Protein AF-A0A6N9NSY6-F1 (afdb_monomer_lite)

Structure (mmCIF, N/CA/C/O backbone):
data_AF-A0A6N9NSY6-F1
#
_entry.id   AF-A0A6N9NSY6-F1
#
loop_
_atom_site.group_PDB
_atom_site.id
_atom_site.type_symbol
_atom_site.label_atom_id
_atom_site.label_alt_id
_atom_site.label_comp_id
_atom_site.label_asym_id
_atom_site.label_entity_id
_atom_site.label_seq_id
_atom_site.pdbx_PDB_ins_code
_atom_site.Cartn_x
_atom_site.Cartn_y
_atom_site.Cartn_z
_atom_site.occupancy
_atom_site.B_iso_or_equiv
_atom_site.auth_seq_id
_atom_site.auth_comp_id
_atom_site.auth_asym_id
_atom_site.auth_atom_id
_atom_site.pdbx_PDB_model_num
ATOM 1 N N . MET A 1 1 ? 16.764 -0.277 16.658 1.00 74.81 1 MET A N 1
ATOM 2 C CA . MET A 1 1 ? 15.514 -0.654 15.975 1.00 74.81 1 MET A CA 1
ATOM 3 C C . MET A 1 1 ? 15.639 -0.276 14.519 1.00 74.81 1 MET A C 1
ATOM 5 O O . MET A 1 1 ? 15.968 0.866 14.226 1.00 74.81 1 MET A O 1
ATOM 9 N N . SER A 1 2 ? 15.434 -1.237 13.633 1.00 95.62 2 SER A N 1
ATOM 10 C CA . SER A 1 2 ? 15.327 -1.014 12.197 1.00 95.62 2 SER A CA 1
ATOM 11 C C . SER A 1 2 ? 13.933 -0.497 11.833 1.00 95.62 2 SER A C 1
ATOM 13 O O . SER A 1 2 ? 12.960 -0.729 12.553 1.00 95.62 2 SER A O 1
ATOM 15 N N . ASN A 1 3 ? 13.817 0.150 10.673 1.00 94.56 3 ASN A N 1
ATOM 16 C CA . ASN A 1 3 ? 12.521 0.579 10.137 1.00 94.56 3 ASN A CA 1
ATOM 17 C C . ASN A 1 3 ? 11.543 -0.599 9.985 1.00 94.56 3 ASN A C 1
ATOM 19 O O . ASN A 1 3 ? 10.347 -0.438 10.209 1.00 94.56 3 ASN A O 1
ATOM 23 N N . LYS A 1 4 ? 12.056 -1.799 9.678 1.00 9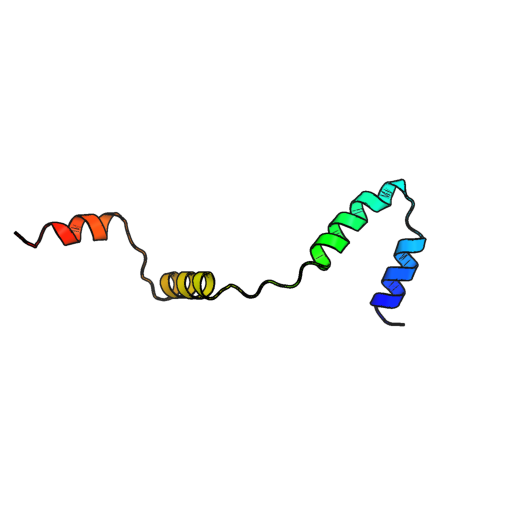2.88 4 LYS A N 1
ATOM 24 C CA . LYS A 1 4 ? 11.260 -3.028 9.582 1.00 92.88 4 LYS A CA 1
ATOM 25 C C . LYS A 1 4 ? 10.663 -3.438 10.931 1.00 92.88 4 LYS A C 1
ATOM 27 O O . LYS A 1 4 ? 9.479 -3.745 11.004 1.00 92.88 4 LYS A O 1
ATOM 32 N N . GLU A 1 5 ? 11.460 -3.411 11.997 1.00 95.81 5 GLU A N 1
ATOM 33 C CA . GLU A 1 5 ? 10.981 -3.722 13.354 1.00 95.81 5 GLU A CA 1
ATOM 34 C C . GLU A 1 5 ? 9.931 -2.713 13.835 1.00 95.81 5 GLU A C 1
ATOM 36 O O . GLU A 1 5 ? 8.955 -3.101 14.474 1.00 95.81 5 GLU A O 1
ATOM 41 N N . LEU A 1 6 ? 10.105 -1.429 13.505 1.00 95.62 6 LEU A N 1
ATOM 42 C CA . LEU A 1 6 ? 9.121 -0.391 13.813 1.00 95.62 6 LEU A CA 1
ATOM 43 C C . LEU A 1 6 ? 7.811 -0.605 13.040 1.00 95.62 6 LEU A C 1
ATOM 45 O O . LEU A 1 6 ? 6.738 -0.488 13.625 1.00 95.62 6 LEU A O 1
ATOM 49 N N . ALA A 1 7 ? 7.886 -0.945 11.750 1.00 93.56 7 ALA A N 1
ATOM 50 C CA . ALA A 1 7 ? 6.707 -1.204 10.928 1.00 93.56 7 ALA A CA 1
ATOM 51 C C . ALA A 1 7 ? 5.863 -2.363 11.482 1.00 93.56 7 ALA A C 1
ATOM 53 O O . ALA A 1 7 ? 4.652 -2.212 11.617 1.00 93.56 7 ALA A O 1
ATOM 54 N N . ILE A 1 8 ? 6.493 -3.472 11.884 1.00 94.19 8 ILE A N 1
ATOM 55 C CA . ILE A 1 8 ? 5.791 -4.622 12.483 1.00 94.19 8 ILE A CA 1
ATOM 56 C C . ILE A 1 8 ? 5.042 -4.201 13.756 1.00 94.19 8 ILE A C 1
ATOM 58 O O . ILE A 1 8 ? 3.851 -4.464 13.881 1.00 94.19 8 ILE A O 1
ATOM 62 N N . GLN A 1 9 ? 5.695 -3.454 14.653 1.00 95.62 9 GLN A N 1
ATOM 63 C CA . GLN A 1 9 ? 5.049 -2.963 15.879 1.00 95.62 9 GLN A CA 1
ATOM 64 C C . GLN A 1 9 ? 3.876 -2.011 15.616 1.00 95.62 9 GLN A C 1
ATOM 66 O O . GLN A 1 9 ? 2.981 -1.891 16.454 1.00 95.62 9 GLN A O 1
ATOM 71 N N . LEU A 1 10 ? 3.900 -1.278 14.500 1.00 94.38 10 LEU A N 1
ATOM 72 C CA . LEU A 1 10 ? 2.796 -0.406 14.112 1.00 94.38 10 LEU A CA 1
ATOM 73 C C . LEU A 1 10 ? 1.609 -1.217 13.596 1.00 94.38 10 LEU A C 1
ATOM 75 O O . LEU A 1 10 ? 0.489 -0.883 13.971 1.00 94.38 10 LEU A O 1
ATOM 79 N N . LEU A 1 11 ? 1.846 -2.274 12.809 1.00 94.94 11 LEU A N 1
ATOM 80 C CA . LEU A 1 11 ? 0.792 -3.149 12.279 1.00 94.94 11 LEU A CA 1
ATOM 81 C C . LEU A 1 11 ? -0.057 -3.766 13.394 1.00 94.94 11 LEU A C 1
ATOM 83 O O . LEU A 1 11 ? -1.281 -3.731 13.305 1.00 94.94 11 LEU A O 1
ATOM 87 N N . ASP A 1 12 ? 0.572 -4.203 14.487 1.00 94.75 12 ASP A N 1
ATOM 88 C CA . ASP A 1 12 ? -0.122 -4.790 15.644 1.00 94.75 12 ASP A CA 1
ATOM 89 C C . ASP A 1 12 ? -1.087 -3.818 16.352 1.00 94.75 12 ASP A C 1
ATOM 91 O O . ASP A 1 12 ? -1.944 -4.230 17.132 1.00 94.75 12 ASP A O 1
ATOM 95 N N . ARG A 1 13 ? -0.951 -2.508 16.115 1.00 95.94 13 ARG A N 1
ATOM 96 C CA . ARG A 1 13 ? -1.787 -1.465 16.736 1.00 95.94 13 ARG A CA 1
ATOM 97 C C . ARG A 1 13 ? -2.924 -0.998 15.834 1.00 95.94 13 ARG A C 1
ATOM 99 O O . ARG A 1 13 ? -3.722 -0.157 16.255 1.00 95.94 13 ARG A O 1
ATOM 106 N N . ILE A 1 14 ? -2.985 -1.475 14.593 1.00 93.69 14 ILE A N 1
ATOM 107 C CA . ILE A 1 14 ? -3.983 -1.030 13.625 1.00 93.69 14 ILE A CA 1
ATOM 108 C C . ILE A 1 14 ? -5.302 -1.753 13.909 1.00 93.69 14 ILE A C 1
ATOM 110 O O . ILE A 1 14 ? -5.329 -2.980 13.955 1.00 93.69 14 ILE A O 1
ATOM 114 N N . PRO A 1 15 ? -6.420 -1.024 14.081 1.00 96.50 15 PRO A N 1
ATOM 115 C CA . PRO A 1 15 ? -7.729 -1.654 14.170 1.00 96.50 15 PRO A CA 1
ATOM 116 C C . PRO A 1 15 ? -8.034 -2.449 12.897 1.00 96.50 15 PRO A C 1
ATOM 118 O O . PRO A 1 15 ? -7.827 -1.934 11.798 1.00 96.50 15 PRO A O 1
ATOM 121 N N . GLU A 1 16 ? -8.616 -3.641 13.040 1.00 94.75 16 GLU A N 1
ATOM 122 C CA . GLU A 1 16 ? -8.952 -4.536 11.918 1.00 94.75 16 GLU A CA 1
ATOM 123 C C . GLU A 1 16 ? -9.738 -3.824 10.801 1.00 94.75 16 GLU A C 1
ATOM 125 O O . GLU A 1 16 ? -9.473 -4.004 9.616 1.00 94.75 16 GLU A O 1
ATOM 130 N N . THR A 1 17 ? -10.636 -2.901 11.168 1.00 96.25 17 THR A N 1
ATOM 131 C CA . THR A 1 17 ? -11.437 -2.093 10.228 1.00 96.25 17 THR A CA 1
ATOM 132 C C . THR A 1 17 ? -10.611 -1.234 9.268 1.00 96.25 17 THR A C 1
ATOM 134 O O . THR A 1 17 ? -11.129 -0.784 8.247 1.00 96.25 17 THR A O 1
ATOM 137 N N . LYS A 1 18 ? -9.338 -0.981 9.588 1.00 94.19 18 LYS A N 1
ATOM 138 C CA . LYS A 1 18 ? -8.396 -0.220 8.762 1.00 94.19 18 LYS A CA 1
ATOM 139 C C . LYS A 1 18 ? -7.340 -1.100 8.097 1.00 94.19 18 LYS A C 1
ATOM 141 O O . LYS A 1 18 ? -6.639 -0.602 7.219 1.00 94.19 18 LYS A O 1
ATOM 146 N N . MET A 1 19 ? -7.235 -2.375 8.476 1.00 94.69 19 MET A N 1
ATOM 147 C CA . MET A 1 19 ? -6.189 -3.280 7.994 1.00 94.69 19 MET A CA 1
ATOM 148 C C . MET A 1 19 ? -6.247 -3.459 6.474 1.00 94.69 19 MET A C 1
ATOM 150 O O . MET A 1 19 ? -5.211 -3.453 5.816 1.00 94.69 19 MET A O 1
ATOM 154 N N . TYR A 1 20 ? -7.453 -3.487 5.900 1.00 94.38 20 TYR A N 1
ATOM 155 C CA . TYR A 1 20 ? -7.659 -3.581 4.451 1.00 94.38 20 TYR A CA 1
ATOM 156 C C . TYR A 1 20 ? -6.900 -2.506 3.649 1.00 94.38 20 TYR A C 1
ATOM 158 O O . TYR A 1 20 ? -6.312 -2.810 2.615 1.00 94.38 20 TYR A O 1
ATOM 166 N N . TYR A 1 21 ? -6.844 -1.259 4.135 1.00 92.44 21 TYR A N 1
ATOM 167 C CA . TYR A 1 21 ? -6.109 -0.183 3.455 1.00 92.44 21 TYR A CA 1
ATOM 168 C C . TYR A 1 21 ? -4.592 -0.378 3.506 1.00 92.44 21 TYR A C 1
ATOM 170 O O . TYR A 1 21 ? -3.873 0.088 2.628 1.00 92.44 21 TYR A O 1
ATOM 178 N N . ILE A 1 22 ? -4.108 -1.038 4.555 1.00 95.06 22 ILE A N 1
ATOM 179 C CA . ILE A 1 22 ? -2.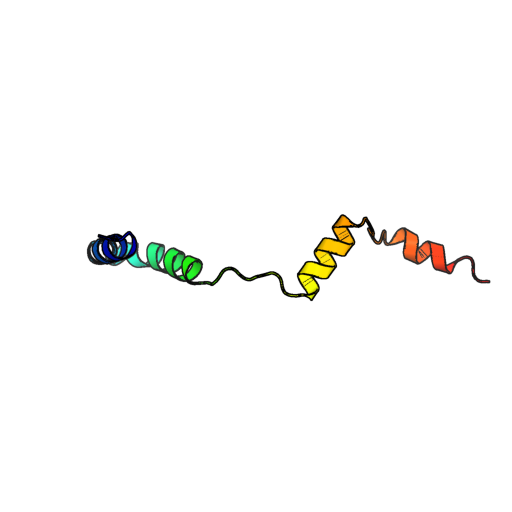683 -1.249 4.796 1.00 95.06 22 ILE A CA 1
ATOM 180 C C . ILE A 1 22 ? -2.178 -2.446 3.999 1.00 95.06 22 ILE A C 1
ATOM 182 O O . ILE A 1 22 ? -1.088 -2.374 3.437 1.00 95.06 22 ILE A O 1
ATOM 186 N N . LEU A 1 23 ? -2.985 -3.505 3.895 1.00 94.69 23 LEU A N 1
ATOM 187 C CA . LEU A 1 23 ? -2.656 -4.691 3.106 1.00 94.69 23 LEU A CA 1
ATOM 188 C C . LEU A 1 23 ? -2.320 -4.327 1.661 1.00 94.69 23 LEU A C 1
ATOM 190 O O . LEU A 1 23 ? -1.239 -4.679 1.210 1.00 94.69 23 LEU A O 1
ATOM 194 N N . GLY A 1 24 ? -3.149 -3.525 0.985 1.00 91.75 24 GLY A N 1
ATOM 195 C CA . GLY A 1 24 ? -2.880 -3.145 -0.408 1.00 91.75 24 GLY A CA 1
ATOM 196 C C . GLY A 1 24 ? -1.566 -2.376 -0.599 1.00 91.75 24 GLY A C 1
ATOM 197 O O . GLY A 1 24 ? -0.865 -2.568 -1.591 1.00 91.75 24 GLY A O 1
ATOM 198 N N . VAL A 1 25 ? -1.183 -1.537 0.371 1.00 92.44 25 VAL A N 1
ATOM 199 C CA . VAL A 1 25 ? 0.106 -0.824 0.332 1.00 92.44 25 VAL A CA 1
ATOM 200 C C . VAL A 1 25 ? 1.272 -1.793 0.529 1.00 92.44 25 VAL A C 1
ATOM 202 O O . VAL A 1 25 ? 2.274 -1.690 -0.174 1.00 92.44 25 VAL A O 1
ATOM 205 N N . LEU A 1 26 ? 1.151 -2.733 1.471 1.00 92.75 26 LEU A N 1
ATOM 206 C CA . LEU A 1 26 ? 2.186 -3.735 1.730 1.00 92.75 26 LEU A CA 1
ATOM 207 C C . LEU A 1 26 ? 2.339 -4.721 0.571 1.00 92.75 26 LEU A C 1
ATOM 209 O O . LEU A 1 26 ? 3.466 -5.048 0.216 1.00 92.75 26 LEU A O 1
ATOM 213 N N . GLU A 1 27 ? 1.233 -5.163 -0.026 1.00 90.81 27 GLU A N 1
ATOM 214 C CA . GLU A 1 27 ? 1.224 -6.024 -1.210 1.00 90.81 27 GLU A CA 1
ATOM 215 C C . GLU A 1 27 ? 1.932 -5.334 -2.375 1.00 90.81 27 GLU A C 1
ATOM 217 O O . GLU A 1 27 ? 2.833 -5.924 -2.959 1.00 90.81 27 GLU A O 1
ATOM 222 N N . GLY A 1 28 ? 1.610 -4.065 -2.649 1.00 89.25 28 GLY A N 1
ATOM 223 C CA . GLY A 1 28 ? 2.281 -3.285 -3.691 1.00 89.25 28 GLY A CA 1
ATOM 224 C C . GLY A 1 28 ? 3.773 -3.071 -3.426 1.00 89.25 28 GLY A C 1
ATOM 225 O O . GLY A 1 28 ? 4.583 -3.231 -4.329 1.00 89.25 28 GLY A O 1
ATOM 226 N N . ALA A 1 29 ? 4.157 -2.764 -2.184 1.00 88.94 29 ALA A N 1
ATOM 227 C CA . ALA A 1 29 ? 5.561 -2.581 -1.805 1.00 88.94 29 ALA A CA 1
ATOM 228 C C . ALA A 1 29 ? 6.370 -3.892 -1.769 1.00 88.94 29 ALA A C 1
ATOM 230 O O . ALA A 1 29 ? 7.600 -3.855 -1.760 1.00 88.94 29 ALA A O 1
ATOM 231 N N . ALA A 1 30 ? 5.696 -5.042 -1.694 1.00 88.69 30 ALA A N 1
ATOM 232 C CA . ALA A 1 30 ? 6.320 -6.359 -1.759 1.00 88.69 30 ALA A CA 1
ATOM 233 C C . ALA A 1 30 ? 6.548 -6.836 -3.201 1.00 88.69 30 ALA A C 1
ATOM 235 O O . ALA A 1 30 ? 7.283 -7.806 -3.395 1.00 88.69 30 ALA A O 1
ATOM 236 N N . ILE A 1 31 ? 5.943 -6.172 -4.195 1.00 87.00 31 ILE A N 1
ATOM 237 C CA . ILE A 1 31 ? 6.261 -6.394 -5.604 1.00 87.00 31 ILE A CA 1
ATOM 238 C C . ILE A 1 31 ? 7.699 -5.898 -5.816 1.00 87.00 31 ILE A C 1
ATOM 240 O O . ILE A 1 31 ? 7.978 -4.727 -5.552 1.00 87.00 31 ILE A O 1
ATOM 244 N N . PRO A 1 32 ? 8.633 -6.770 -6.233 1.00 80.94 32 PRO A N 1
ATOM 245 C CA . PRO A 1 32 ? 9.985 -6.347 -6.564 1.00 80.94 32 PRO A CA 1
ATOM 246 C C . PRO A 1 32 ? 9.939 -5.298 -7.672 1.00 80.94 32 PRO A C 1
ATOM 248 O O . PRO A 1 32 ? 9.110 -5.411 -8.573 1.00 80.94 32 PRO A O 1
ATOM 251 N N . ASP A 1 33 ? 10.853 -4.330 -7.648 1.00 73.75 33 ASP A N 1
ATOM 252 C CA . ASP A 1 33 ? 11.039 -3.456 -8.803 1.00 73.75 33 ASP A CA 1
ATOM 253 C C . ASP A 1 33 ? 11.318 -4.332 -10.033 1.00 73.75 33 ASP A C 1
ATOM 255 O O . ASP A 1 33 ? 12.318 -5.059 -10.091 1.00 73.75 33 ASP A O 1
ATOM 259 N N . GLU A 1 34 ? 10.409 -4.303 -11.005 1.00 71.69 34 GLU A N 1
ATOM 260 C CA . GLU A 1 34 ? 10.630 -4.972 -12.276 1.00 71.69 34 GLU A CA 1
ATOM 261 C C . GLU A 1 34 ? 11.685 -4.172 -13.037 1.00 71.69 34 GLU A C 1
ATOM 263 O O . GLU A 1 34 ? 11.466 -3.027 -13.440 1.00 71.69 34 GLU A O 1
ATOM 268 N N . LEU A 1 35 ? 12.858 -4.774 -13.238 1.00 73.69 35 LEU A N 1
ATOM 269 C CA . LEU A 1 35 ? 13.747 -4.299 -14.287 1.00 73.69 35 LEU A CA 1
ATOM 270 C C . LEU A 1 35 ? 13.006 -4.489 -15.615 1.00 73.69 35 LEU A C 1
ATOM 272 O O . LEU A 1 35 ? 12.522 -5.601 -15.861 1.00 73.69 35 LEU A O 1
ATOM 276 N N . PRO A 1 36 ? 12.913 -3.448 -16.467 1.00 75.25 36 PRO A N 1
ATOM 277 C CA . PRO A 1 36 ? 12.347 -3.598 -17.795 1.00 75.25 36 PRO A CA 1
ATOM 278 C C . PRO A 1 36 ? 12.978 -4.811 -18.482 1.00 75.25 36 PRO A C 1
ATOM 280 O O . PRO A 1 36 ? 14.201 -4.973 -18.485 1.00 75.25 36 PRO A O 1
ATOM 283 N N . ASN A 1 37 ? 12.143 -5.706 -19.007 1.00 73.94 37 ASN A N 1
ATOM 284 C CA . ASN A 1 37 ? 12.638 -6.839 -19.781 1.00 73.94 37 ASN A CA 1
ATOM 285 C C . ASN A 1 37 ? 13.350 -6.330 -21.051 1.00 73.94 37 ASN A C 1
ATOM 287 O O . ASN A 1 37 ? 13.176 -5.177 -21.447 1.00 73.94 37 ASN A O 1
ATOM 291 N N . ALA A 1 38 ? 14.156 -7.182 -21.691 1.00 80.50 38 ALA A N 1
ATOM 292 C CA . ALA A 1 38 ? 14.955 -6.782 -22.855 1.00 80.50 38 ALA A CA 1
ATOM 293 C C . ALA A 1 38 ? 14.110 -6.116 -23.958 1.00 80.50 38 ALA A C 1
ATOM 295 O O . ALA A 1 38 ? 14.509 -5.095 -24.498 1.00 80.50 38 ALA A O 1
ATOM 296 N N . GLU A 1 39 ? 12.900 -6.624 -24.203 1.00 80.75 39 GLU A N 1
ATOM 297 C CA . GLU A 1 39 ? 11.960 -6.058 -25.178 1.00 80.75 39 GLU A CA 1
ATOM 298 C C . GLU A 1 39 ? 11.538 -4.619 -24.835 1.00 80.75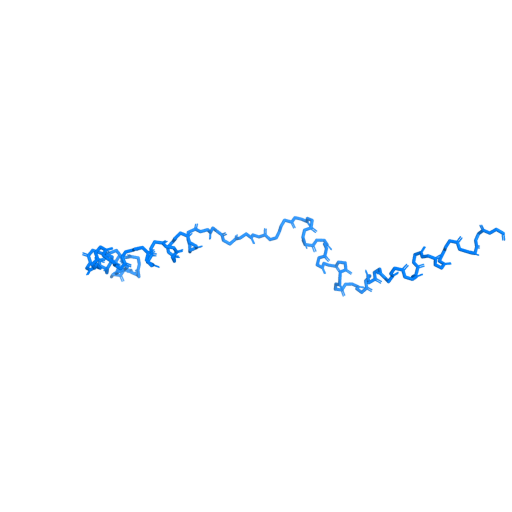 39 GLU A C 1
ATOM 300 O O . GLU A 1 39 ? 11.475 -3.759 -25.710 1.00 80.75 39 GLU A O 1
ATOM 305 N N . THR A 1 40 ? 11.286 -4.326 -23.556 1.00 80.44 40 THR A N 1
ATOM 306 C CA . THR A 1 40 ? 10.928 -2.974 -23.104 1.00 80.44 40 THR A CA 1
ATOM 307 C C . THR A 1 40 ? 12.125 -2.029 -23.170 1.00 80.44 40 THR A C 1
ATOM 309 O O . THR A 1 40 ? 11.959 -0.861 -23.509 1.00 80.44 40 THR A O 1
ATOM 312 N N . ILE A 1 41 ? 13.331 -2.521 -22.870 1.00 84.44 41 ILE A N 1
ATOM 313 C CA . ILE A 1 41 ? 14.568 -1.738 -22.991 1.00 84.44 41 ILE A CA 1
ATOM 314 C C . ILE A 1 41 ? 14.815 -1.362 -24.453 1.00 84.44 41 ILE A C 1
ATOM 316 O O . ILE A 1 41 ? 15.054 -0.189 -24.734 1.00 84.44 41 ILE A O 1
ATOM 320 N N . ASP A 1 42 ? 14.711 -2.326 -25.367 1.00 80.62 42 ASP A N 1
ATOM 321 C CA . ASP A 1 42 ? 14.907 -2.104 -26.801 1.00 80.62 42 ASP A CA 1
ATOM 322 C C . ASP A 1 42 ? 13.864 -1.113 -27.341 1.00 80.62 42 ASP A C 1
ATOM 324 O O . ASP A 1 42 ? 14.216 -0.147 -28.011 1.00 80.62 42 ASP A O 1
ATOM 328 N N . ALA A 1 43 ? 12.592 -1.252 -26.945 1.00 80.94 43 ALA A N 1
ATOM 329 C CA . ALA A 1 43 ? 11.542 -0.309 -27.331 1.00 80.94 43 ALA A CA 1
ATOM 330 C C . ALA A 1 43 ? 11.781 1.120 -26.803 1.00 80.94 43 ALA A C 1
ATOM 332 O O . ALA A 1 43 ? 11.462 2.095 -27.486 1.00 80.94 43 ALA A O 1
ATOM 333 N N . ILE A 1 44 ? 12.333 1.273 -25.594 1.00 83.06 44 ILE A N 1
ATOM 334 C CA . ILE A 1 44 ? 12.725 2.585 -25.057 1.00 83.06 44 ILE A CA 1
ATOM 335 C C . ILE A 1 44 ? 13.900 3.155 -25.864 1.00 83.06 44 ILE A C 1
ATOM 337 O O . ILE A 1 44 ? 13.853 4.324 -26.246 1.00 83.06 44 ILE A O 1
ATOM 341 N N . GLN A 1 45 ? 14.908 2.338 -26.181 1.00 79.56 45 GLN A N 1
ATOM 342 C CA . GLN A 1 45 ? 16.059 2.754 -26.988 1.00 79.56 45 GLN A CA 1
ATOM 343 C C . GLN A 1 45 ? 15.655 3.163 -28.409 1.00 79.56 45 GLN A C 1
ATOM 345 O O . GLN A 1 45 ? 16.147 4.174 -28.903 1.00 79.56 45 GLN A O 1
ATOM 350 N N . ASP A 1 46 ? 14.732 2.449 -29.052 1.00 76.06 46 ASP A N 1
ATOM 351 C CA . ASP A 1 46 ? 14.214 2.798 -30.382 1.00 76.06 46 ASP A CA 1
ATOM 352 C C . ASP A 1 46 ? 13.521 4.171 -30.385 1.00 76.06 46 ASP A C 1
ATOM 354 O O . ASP A 1 46 ? 13.695 4.979 -31.306 1.00 76.06 46 ASP A O 1
ATOM 358 N N . LEU A 1 47 ? 12.771 4.481 -29.321 1.00 75.19 47 LEU A N 1
ATOM 359 C CA . LEU A 1 47 ? 12.135 5.788 -29.142 1.00 75.19 47 LEU A CA 1
ATOM 360 C C . LEU A 1 47 ? 13.158 6.906 -28.879 1.00 75.19 47 LEU A C 1
ATOM 362 O O . LEU A 1 47 ? 12.998 8.008 -29.411 1.00 75.19 47 LEU A O 1
ATOM 366 N N . GLU A 1 48 ? 14.195 6.641 -28.081 1.00 73.56 48 GLU A N 1
ATOM 367 C CA . GLU A 1 48 ? 15.270 7.596 -27.766 1.00 73.56 48 GLU A CA 1
ATOM 368 C C . GLU A 1 48 ? 16.195 7.863 -28.960 1.00 73.56 48 GLU A C 1
ATOM 370 O O . GLU A 1 48 ? 16.594 9.006 -29.190 1.00 73.56 48 GLU A O 1
ATOM 375 N N . ASN A 1 49 ? 16.474 6.837 -29.768 1.00 73.44 49 ASN A N 1
ATOM 376 C CA . ASN A 1 49 ? 17.271 6.929 -30.993 1.00 73.44 49 ASN A CA 1
ATOM 377 C C . ASN A 1 49 ? 16.522 7.623 -32.146 1.00 73.44 49 ASN A C 1
ATOM 379 O O . ASN A 1 49 ? 17.100 7.866 -33.206 1.00 73.44 49 ASN A O 1
ATOM 383 N N . GLY A 1 50 ? 15.260 8.011 -31.931 1.00 60.41 50 GLY A N 1
ATOM 384 C CA . GLY A 1 50 ? 14.497 8.851 -32.848 1.00 60.41 50 GLY A CA 1
ATOM 385 C C . GLY A 1 50 ? 13.787 8.093 -33.966 1.00 60.41 50 GLY A C 1
ATOM 386 O O . GLY A 1 50 ? 13.228 8.745 -34.853 1.00 60.41 50 GLY A O 1
ATOM 387 N N . ASP A 1 51 ? 13.719 6.759 -33.904 1.00 57.88 51 ASP A N 1
ATOM 388 C CA . ASP A 1 51 ? 13.011 5.922 -34.878 1.00 57.88 51 ASP A CA 1
ATOM 389 C C . ASP A 1 51 ? 11.498 5.931 -34.600 1.00 57.88 51 ASP A C 1
ATOM 391 O O . ASP A 1 51 ? 10.814 4.937 -34.352 1.00 57.88 51 ASP A O 1
ATOM 395 N N . ARG A 1 52 ? 10.919 7.135 -34.650 1.00 58.81 52 ARG A N 1
ATOM 396 C CA . ARG A 1 52 ? 9.471 7.309 -34.708 1.00 58.81 52 ARG A CA 1
ATOM 397 C C . ARG A 1 52 ? 9.014 6.759 -36.051 1.00 58.81 52 ARG A C 1
ATOM 399 O O . ARG A 1 52 ? 9.042 7.478 -37.051 1.00 58.81 52 ARG A O 1
ATOM 406 N N . ILE A 1 53 ? 8.518 5.523 -36.073 1.00 60.41 53 ILE A N 1
ATOM 407 C CA . ILE A 1 53 ? 7.725 5.025 -37.199 1.00 60.41 53 ILE A CA 1
ATOM 408 C C . ILE A 1 53 ? 6.490 5.925 -37.316 1.00 60.41 53 ILE A C 1
ATOM 410 O O . ILE A 1 53 ? 5.453 5.719 -36.686 1.00 60.41 53 ILE A O 1
ATOM 414 N N . THR A 1 54 ? 6.595 6.967 -38.135 1.00 57.56 54 THR A N 1
ATOM 415 C CA . THR A 1 54 ? 5.422 7.651 -38.652 1.00 57.56 54 THR A CA 1
ATOM 416 C C . THR A 1 54 ? 4.775 6.673 -39.619 1.00 57.56 54 THR A C 1
ATOM 418 O O . THR A 1 54 ? 5.386 6.239 -40.593 1.00 57.56 54 THR A O 1
ATOM 421 N N . VAL A 1 55 ? 3.531 6.287 -39.343 1.00 59.03 55 VAL A N 1
ATOM 422 C CA . VAL A 1 55 ? 2.756 5.387 -40.214 1.00 59.03 55 VAL A CA 1
ATOM 423 C C . VAL A 1 55 ? 2.743 5.901 -41.665 1.00 59.03 55 VAL A C 1
ATOM 425 O O . VAL A 1 55 ? 2.726 5.101 -42.594 1.00 59.03 55 VAL A O 1
ATOM 428 N N . LEU A 1 56 ? 2.874 7.219 -41.873 1.00 56.53 56 LEU A N 1
ATOM 429 C CA . LEU A 1 56 ? 3.072 7.813 -43.197 1.00 56.53 56 LEU A CA 1
ATOM 430 C C . LEU A 1 56 ? 4.379 7.385 -43.894 1.00 56.53 56 LEU A C 1
ATOM 432 O O . LEU A 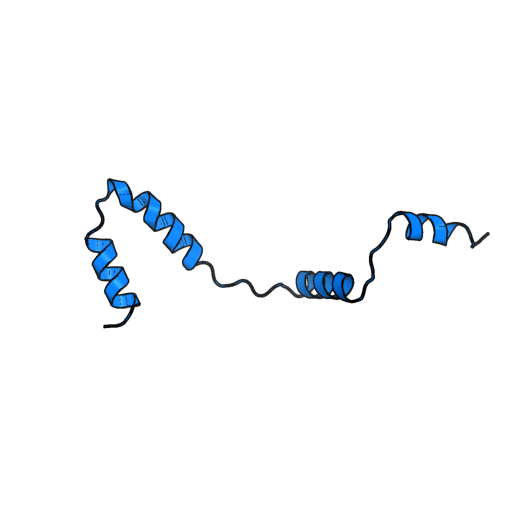1 56 ? 4.338 7.092 -45.084 1.00 56.53 56 LEU A O 1
ATOM 436 N N . GLY A 1 57 ? 5.520 7.311 -43.201 1.00 56.12 57 GLY A N 1
ATOM 437 C CA . GLY A 1 57 ? 6.812 6.980 -43.822 1.00 56.12 57 GLY A CA 1
ATOM 438 C C . GLY A 1 57 ? 6.863 5.559 -44.390 1.00 56.12 57 GLY A C 1
ATOM 439 O O . GLY A 1 57 ? 7.374 5.338 -45.485 1.00 56.12 57 GLY A O 1
ATOM 440 N N . LYS A 1 58 ? 6.236 4.599 -43.699 1.00 56.53 58 LYS A N 1
ATOM 441 C CA . LYS A 1 58 ? 6.163 3.197 -44.147 1.00 56.53 58 LYS A CA 1
ATOM 442 C C . LYS A 1 58 ? 5.214 2.995 -45.336 1.00 56.53 58 LYS A C 1
ATOM 444 O O . LYS A 1 58 ? 5.390 2.049 -46.099 1.00 56.53 58 LYS A O 1
ATOM 449 N N . VAL A 1 59 ? 4.215 3.868 -45.486 1.00 58.8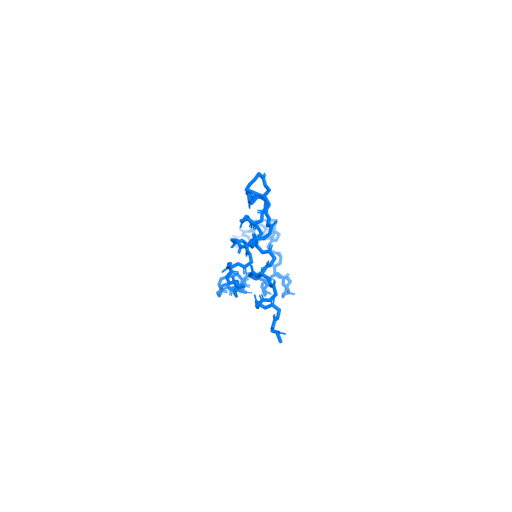4 59 VAL A N 1
ATOM 450 C CA . VAL A 1 59 ? 3.288 3.866 -46.631 1.00 58.84 59 VAL A CA 1
ATOM 451 C C . VAL A 1 59 ? 3.927 4.530 -47.852 1.00 58.84 59 VAL A C 1
ATOM 453 O O . VAL A 1 59 ? 3.736 4.050 -48.964 1.00 58.84 59 VAL A O 1
ATOM 456 N N . LEU A 1 60 ? 4.724 5.584 -47.655 1.00 56.31 60 LEU A N 1
ATOM 457 C C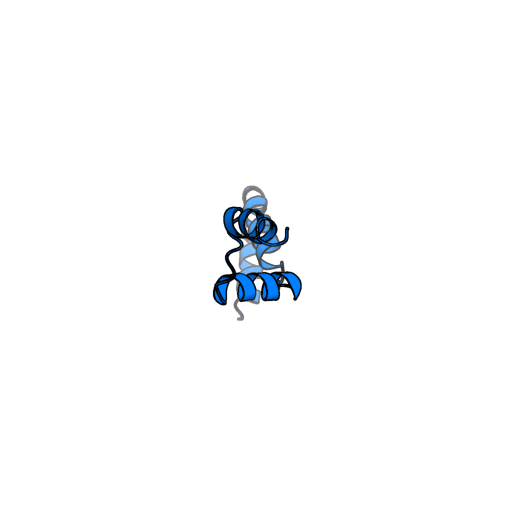A . LEU A 1 60 ? 5.373 6.312 -48.750 1.00 56.31 60 LEU A CA 1
ATOM 458 C C . LEU A 1 60 ? 6.625 5.601 -49.293 1.00 56.31 60 LEU A C 1
ATOM 460 O O . LEU A 1 60 ? 6.846 5.617 -50.497 1.00 56.31 60 LEU A O 1
ATOM 464 N N . GLY A 1 61 ? 7.390 4.893 -48.453 1.00 53.84 61 GLY A N 1
ATOM 465 C CA . GLY A 1 61 ? 8.586 4.149 -48.883 1.00 53.84 61 GLY A CA 1
ATOM 466 C C . GLY A 1 61 ? 8.321 2.890 -49.722 1.00 53.84 61 GLY A C 1
ATOM 467 O O . GLY A 1 61 ? 9.266 2.259 -50.174 1.00 53.84 61 GLY A O 1
ATOM 468 N N . LYS A 1 62 ? 7.053 2.507 -49.931 1.00 54.16 62 LYS A N 1
ATOM 469 C CA . LYS A 1 62 ? 6.658 1.422 -50.848 1.00 54.16 62 LYS A CA 1
ATOM 470 C C . LYS A 1 62 ? 6.192 1.911 -52.221 1.00 54.16 62 LYS A C 1
ATOM 472 O O . LYS A 1 62 ? 5.783 1.091 -53.030 1.00 54.16 62 LYS A O 1
ATOM 477 N N . ALA A 1 63 ? 6.219 3.221 -52.468 1.00 50.59 63 ALA A N 1
ATOM 478 C CA . ALA A 1 63 ? 5.754 3.814 -53.721 1.00 50.59 63 ALA A CA 1
ATOM 479 C C . ALA A 1 63 ? 6.887 4.190 -54.700 1.00 50.59 63 ALA A C 1
ATOM 481 O O . ALA A 1 63 ? 6.585 4.705 -55.770 1.00 50.59 63 ALA A O 1
ATOM 482 N N . GLU A 1 64 ? 8.160 3.945 -54.363 1.00 50.12 64 GLU A N 1
ATOM 483 C CA . GLU A 1 64 ? 9.320 4.227 -55.238 1.00 50.12 64 GLU A CA 1
ATOM 484 C C . GLU A 1 64 ? 10.059 2.963 -55.727 1.00 50.12 64 GLU A C 1
ATOM 486 O O . GLU A 1 64 ? 11.189 3.045 -56.201 1.00 50.12 64 GLU A O 1
ATOM 491 N N . GLU A 1 65 ? 9.424 1.794 -55.657 1.00 50.88 65 GLU A N 1
ATOM 492 C CA . GLU A 1 65 ? 9.872 0.590 -56.372 1.00 50.88 65 GLU A CA 1
ATOM 493 C C . GLU A 1 65 ? 8.746 0.116 -57.299 1.00 50.88 65 GLU A C 1
ATOM 495 O O . GLU A 1 65 ? 8.017 -0.808 -56.956 1.00 50.88 65 GLU A O 1
ATOM 500 N N . ASP A 1 66 ? 8.575 0.805 -58.432 1.00 41.62 66 ASP A N 1
ATOM 501 C CA . ASP A 1 66 ? 7.989 0.290 -59.685 1.00 41.62 66 ASP A CA 1
ATOM 502 C C . ASP A 1 66 ? 8.411 1.175 -60.876 1.00 41.62 66 ASP A C 1
ATOM 504 O O . ASP A 1 66 ? 8.255 2.418 -60.794 1.00 41.62 66 ASP A O 1
#

Radius of gyration: 24.82 Å; chains: 1; bounding box: 29×16×76 Å

pLDDT: mean 79.07, std 15.94, range [41.62, 96.5]

Secondary structure (DSSP, 8-state):
--HHHHHHHHHTTS-HHHHHHHHHHHHHHHS---PPPHHHHHHHHHHHTT----HHHHHHTTSS--

Sequence (66 aa):
MSNKELAIQLLDRIPETKMYYILGVLEGAAIPDELPNAETIDAIQDLENGDRITVLGKVLGKAEED

Foldseek 3Di:
DDPVVVVVVVLVVDDPVCVVVVVVVVVVVPPPPDDDDPVRVVVVVCVVVPVPPPVVVVVVVVPPPD